Protein AF-A0A962QEW4-F1 (afdb_monomer_lite)

Foldseek 3Di:
DPPPLVPDPDDFQDFDDDDDPDTDTPVNLVVLLCVVLVVDPPDPDDDQPDPDPSVSVSNVSNSVD

Radius of gyration: 12.2 Å; chains: 1; bounding box: 30×16×34 Å

Sequence (65 aa):
MAASLALLTHTPGAPFAWAGQHIITREQFLEAVLHLSKNLPDKRFAVNLCNDRYWFTVAFAAALV

Secondary structure (DSSP, 8-state):
-----TT--SPTT-EEEEETTEEEEHHHHHHHHHHHHTTS-S-S-------SHHHHHHHHHHTT-

pLDDT: mean 87.26, std 14.05, range [36.41, 96.75]

Structure (mmCIF, N/CA/C/O backbone):
data_AF-A0A962QEW4-F1
#
_entry.id   AF-A0A962QEW4-F1
#
loop_
_atom_site.group_PDB
_atom_site.id
_atom_site.type_symbol
_atom_site.label_atom_id
_atom_site.label_alt_id
_atom_site.label_comp_id
_atom_site.label_asym_id
_atom_site.label_entity_id
_atom_site.label_seq_id
_atom_site.pdbx_PDB_ins_code
_atom_site.Cartn_x
_atom_site.Cartn_y
_atom_site.Cartn_z
_atom_site.occupancy
_atom_site.B_iso_or_equiv
_atom_site.auth_seq_id
_atom_site.auth_comp_id
_atom_site.auth_asym_id
_atom_site.auth_atom_id
_atom_site.pdbx_PDB_model_num
ATOM 1 N N . MET A 1 1 ? 15.949 2.159 12.814 1.00 36.41 1 MET A N 1
ATOM 2 C CA . MET A 1 1 ? 16.024 0.912 12.024 1.00 36.41 1 MET A CA 1
ATOM 3 C C . MET A 1 1 ? 14.832 0.899 11.089 1.00 36.41 1 MET A C 1
ATOM 5 O O . MET A 1 1 ? 13.716 0.848 11.584 1.00 36.41 1 MET A O 1
ATOM 9 N N . ALA A 1 2 ? 15.034 1.048 9.779 1.00 42.47 2 ALA A N 1
ATOM 10 C CA . ALA A 1 2 ? 13.936 0.887 8.832 1.00 42.47 2 ALA A CA 1
ATOM 11 C C . ALA A 1 2 ? 13.555 -0.596 8.835 1.00 42.47 2 ALA A C 1
ATOM 13 O O . ALA A 1 2 ? 14.385 -1.434 8.485 1.00 42.47 2 ALA A O 1
ATOM 14 N N . ALA A 1 3 ? 12.353 -0.921 9.311 1.00 50.66 3 ALA A N 1
ATOM 15 C CA . ALA A 1 3 ? 11.820 -2.267 9.194 1.00 50.66 3 ALA A CA 1
ATOM 16 C C . ALA A 1 3 ? 11.905 -2.666 7.716 1.00 50.66 3 ALA A C 1
ATOM 18 O O . ALA A 1 3 ? 11.425 -1.935 6.847 1.00 50.66 3 ALA A O 1
ATOM 19 N N . SER A 1 4 ? 12.572 -3.781 7.415 1.00 51.84 4 SER A N 1
ATOM 20 C CA . SER A 1 4 ? 12.523 -4.353 6.077 1.00 51.84 4 SER A CA 1
ATOM 21 C C . SER A 1 4 ? 11.070 -4.736 5.824 1.00 51.84 4 SER A C 1
ATOM 23 O O . SER A 1 4 ? 10.590 -5.739 6.351 1.00 51.84 4 SER A O 1
ATOM 25 N N . LEU A 1 5 ? 10.346 -3.900 5.082 1.00 56.34 5 LEU A N 1
ATOM 26 C CA . LEU A 1 5 ? 9.002 -4.206 4.614 1.00 56.34 5 LEU A CA 1
ATOM 27 C C . LEU A 1 5 ? 9.126 -5.443 3.722 1.00 56.34 5 LEU A C 1
ATOM 29 O O . LEU A 1 5 ? 9.492 -5.335 2.554 1.00 56.34 5 LEU A O 1
ATOM 33 N N . ALA A 1 6 ? 8.864 -6.621 4.295 1.00 5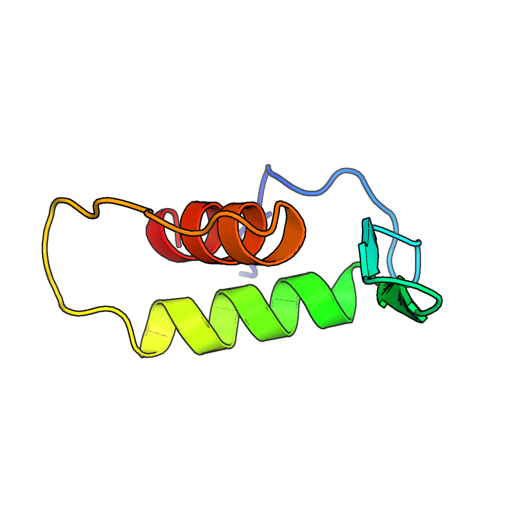8.53 6 ALA A N 1
ATOM 34 C CA . ALA A 1 6 ? 9.055 -7.931 3.665 1.00 58.53 6 ALA A CA 1
ATOM 35 C C . ALA A 1 6 ? 8.217 -8.136 2.386 1.00 58.53 6 ALA A C 1
ATOM 37 O O . ALA A 1 6 ? 8.340 -9.153 1.713 1.00 58.53 6 ALA A O 1
ATOM 38 N N . LEU A 1 7 ? 7.377 -7.160 2.040 1.00 58.84 7 LEU A N 1
ATOM 39 C CA . LEU A 1 7 ? 6.504 -7.155 0.874 1.00 58.84 7 LEU A CA 1
ATOM 40 C C . LEU A 1 7 ? 7.166 -6.614 -0.404 1.00 58.84 7 LEU A C 1
ATOM 42 O O . LEU A 1 7 ? 6.538 -6.660 -1.456 1.00 58.84 7 LEU A O 1
ATOM 46 N N . LEU A 1 8 ? 8.403 -6.099 -0.354 1.00 66.44 8 LEU A N 1
ATOM 47 C CA . LEU A 1 8 ? 9.060 -5.520 -1.533 1.00 66.44 8 LEU A CA 1
ATOM 48 C C . LEU A 1 8 ? 10.374 -6.217 -1.878 1.00 66.44 8 LEU A C 1
ATOM 50 O O . LEU A 1 8 ? 11.401 -5.979 -1.248 1.00 66.44 8 LEU A O 1
ATOM 54 N N . THR A 1 9 ? 10.346 -7.008 -2.950 1.00 74.38 9 THR A N 1
ATOM 55 C CA . THR A 1 9 ? 11.538 -7.573 -3.609 1.00 74.38 9 THR A CA 1
ATOM 56 C C . THR A 1 9 ? 12.107 -6.659 -4.701 1.00 74.38 9 THR A C 1
ATOM 58 O O . THR A 1 9 ? 13.198 -6.906 -5.209 1.00 74.38 9 THR A O 1
ATOM 61 N N . HIS A 1 10 ? 11.382 -5.597 -5.066 1.00 79.06 10 HIS A N 1
ATOM 62 C CA . HIS A 1 10 ? 11.782 -4.639 -6.094 1.00 79.06 10 HIS A CA 1
ATOM 63 C C . HIS A 1 10 ? 12.971 -3.783 -5.638 1.00 79.06 10 HIS A C 1
ATOM 65 O O . HIS A 1 10 ? 13.036 -3.348 -4.484 1.00 79.06 10 HIS A O 1
ATOM 71 N N . THR A 1 11 ? 13.890 -3.492 -6.560 1.00 82.25 11 THR A N 1
ATOM 72 C CA . THR A 1 11 ? 14.968 -2.524 -6.327 1.00 82.25 11 THR A CA 1
ATOM 73 C C . THR A 1 11 ? 14.413 -1.097 -6.272 1.00 82.25 11 THR A C 1
ATOM 75 O O . THR A 1 11 ? 13.352 -0.831 -6.847 1.00 82.25 11 THR A O 1
ATOM 78 N N . PRO A 1 12 ? 15.106 -0.150 -5.618 1.00 80.56 12 PRO A N 1
ATOM 79 C CA . PRO A 1 12 ? 14.721 1.255 -5.675 1.00 80.56 12 PRO A CA 1
ATOM 80 C C . PRO A 1 12 ? 14.572 1.766 -7.112 1.00 80.56 12 PRO A C 1
ATOM 82 O O . PRO A 1 12 ? 15.360 1.396 -7.983 1.00 80.56 12 PRO A O 1
ATOM 85 N N . GLY A 1 13 ? 13.541 2.569 -7.369 1.00 81.06 13 GLY A N 1
ATOM 86 C CA . GLY A 1 13 ? 13.207 3.100 -8.693 1.00 81.06 13 GLY A CA 1
ATOM 87 C C . GLY A 1 13 ? 12.576 2.093 -9.659 1.00 81.06 13 GLY A C 1
ATOM 88 O O . GLY A 1 13 ? 12.141 2.485 -10.741 1.00 81.06 13 GLY A O 1
ATOM 89 N N . ALA A 1 14 ? 12.491 0.808 -9.299 1.00 88.12 14 ALA A N 1
ATOM 90 C CA . ALA A 1 14 ? 11.858 -0.180 -10.161 1.00 88.12 14 ALA A CA 1
ATOM 91 C C . ALA A 1 14 ? 10.337 0.052 -10.253 1.00 88.12 14 ALA A C 1
ATOM 93 O O . ALA A 1 14 ? 9.710 0.448 -9.260 1.00 88.12 14 ALA A O 1
ATOM 94 N N . PRO A 1 15 ? 9.724 -0.247 -11.415 1.00 90.94 15 PRO A N 1
ATOM 95 C CA . PRO A 1 15 ? 8.276 -0.331 -11.541 1.00 90.94 15 PRO A CA 1
ATOM 96 C C . PRO A 1 15 ? 7.699 -1.312 -10.516 1.00 90.94 15 PRO A C 1
ATOM 98 O O . PRO A 1 15 ? 8.151 -2.454 -10.417 1.00 90.94 15 PRO A O 1
ATOM 101 N N . PHE A 1 16 ? 6.696 -0.857 -9.772 1.00 90.12 16 PHE A N 1
ATOM 102 C CA . PHE A 1 16 ? 5.912 -1.670 -8.848 1.00 90.12 16 PHE A CA 1
ATOM 103 C C . PHE A 1 16 ? 4.547 -2.020 -9.449 1.00 90.12 16 PHE A C 1
ATOM 105 O O . PHE A 1 16 ? 4.142 -3.180 -9.436 1.00 90.12 16 PHE A O 1
ATOM 112 N N . ALA A 1 17 ? 3.843 -1.032 -10.010 1.00 91.88 17 ALA A N 1
ATOM 113 C CA . ALA A 1 17 ? 2.515 -1.220 -10.589 1.00 91.88 17 ALA A CA 1
ATOM 114 C C . ALA A 1 17 ? 2.271 -0.299 -11.791 1.00 91.88 17 ALA A C 1
ATOM 116 O O . ALA A 1 17 ? 3.029 0.635 -12.046 1.00 91.88 17 ALA A O 1
ATOM 117 N N . TRP A 1 18 ? 1.176 -0.557 -12.504 1.00 91.00 18 TRP A N 1
ATOM 118 C CA . TRP A 1 18 ? 0.655 0.303 -13.564 1.00 91.00 18 TRP A CA 1
ATOM 119 C C . TRP A 1 18 ? -0.714 0.841 -13.154 1.00 91.00 18 TRP A C 1
ATOM 121 O O . TRP A 1 18 ? -1.606 0.064 -12.817 1.00 91.00 18 TRP A O 1
ATOM 131 N N . ALA A 1 19 ? -0.883 2.159 -13.210 1.00 86.56 19 ALA A N 1
ATOM 132 C CA . ALA A 1 19 ? -2.154 2.844 -13.006 1.00 86.56 19 ALA A CA 1
ATOM 133 C C . ALA A 1 19 ? -2.557 3.517 -14.325 1.00 86.56 19 ALA A C 1
ATOM 135 O O . ALA A 1 19 ? -2.121 4.625 -14.648 1.00 86.56 19 ALA A O 1
ATOM 136 N N . GLY A 1 20 ? -3.329 2.802 -15.146 1.00 85.69 20 GLY A N 1
ATOM 137 C CA . GLY A 1 20 ? -3.579 3.204 -16.530 1.00 85.69 20 GLY A CA 1
ATOM 138 C C . GLY A 1 20 ? -2.275 3.237 -17.335 1.00 85.69 20 GLY A C 1
ATOM 139 O O . GLY A 1 20 ? -1.616 2.213 -17.485 1.00 85.69 20 GLY A O 1
ATOM 140 N N . GLN A 1 21 ? -1.899 4.416 -17.840 1.00 88.81 21 GLN A N 1
ATOM 141 C CA . GLN A 1 21 ? -0.649 4.625 -18.590 1.00 88.81 21 GLN A CA 1
ATOM 142 C C . GLN A 1 21 ? 0.537 5.056 -17.713 1.00 88.81 21 GLN A C 1
ATOM 144 O O . GLN A 1 21 ? 1.634 5.259 -18.230 1.00 88.81 21 GLN A O 1
ATOM 149 N N . HIS A 1 22 ? 0.336 5.218 -16.403 1.00 90.44 22 HIS A N 1
ATOM 150 C CA . HIS A 1 22 ? 1.388 5.665 -15.500 1.00 90.44 22 HIS A CA 1
ATOM 151 C C . HIS A 1 22 ? 2.059 4.484 -14.799 1.00 90.44 22 HIS A C 1
ATOM 153 O O . HIS A 1 22 ? 1.382 3.602 -14.265 1.00 90.44 22 HIS A O 1
ATOM 159 N N . ILE A 1 23 ? 3.392 4.486 -14.773 1.00 94.25 23 ILE A N 1
ATOM 160 C CA . ILE A 1 23 ? 4.171 3.566 -13.945 1.00 94.25 23 ILE A CA 1
ATOM 161 C C . ILE A 1 23 ? 4.203 4.127 -12.531 1.00 94.25 23 ILE A C 1
ATOM 163 O O . ILE A 1 23 ? 4.592 5.274 -12.327 1.00 94.25 23 ILE A O 1
ATOM 167 N N . ILE A 1 24 ? 3.839 3.295 -11.564 1.00 94.19 24 ILE A N 1
ATOM 168 C CA . ILE A 1 24 ? 4.067 3.564 -10.153 1.00 94.19 24 ILE A CA 1
ATOM 169 C C . ILE A 1 24 ? 5.370 2.888 -9.750 1.00 94.19 24 ILE A C 1
ATOM 171 O O . ILE A 1 24 ? 5.509 1.669 -9.896 1.00 94.19 24 ILE A O 1
ATOM 175 N N . THR A 1 25 ? 6.325 3.661 -9.243 1.00 93.06 25 THR A N 1
ATOM 176 C CA . THR A 1 25 ? 7.587 3.122 -8.728 1.00 93.06 25 THR A CA 1
ATOM 177 C C . THR A 1 25 ? 7.414 2.526 -7.333 1.00 93.06 25 THR A C 1
ATOM 179 O O . THR A 1 25 ? 6.444 2.795 -6.619 1.00 93.06 25 THR A O 1
ATOM 182 N N . ARG A 1 26 ? 8.401 1.736 -6.910 1.00 91.12 26 ARG A N 1
ATOM 183 C CA . ARG A 1 26 ? 8.508 1.235 -5.536 1.00 91.12 26 ARG A CA 1
ATOM 184 C C . ARG A 1 26 ? 8.383 2.349 -4.487 1.00 91.12 26 ARG A C 1
ATOM 186 O O . ARG A 1 26 ? 7.709 2.159 -3.479 1.00 91.12 26 ARG A O 1
ATOM 193 N N . GLU A 1 27 ? 9.033 3.488 -4.702 1.00 91.44 27 GLU A N 1
ATOM 194 C CA . GLU A 1 27 ? 9.045 4.612 -3.757 1.00 91.44 27 GLU A CA 1
ATOM 195 C C . GLU A 1 27 ? 7.669 5.265 -3.659 1.00 91.44 27 GLU A C 1
ATOM 197 O O . GLU A 1 27 ? 7.196 5.501 -2.553 1.00 91.44 27 GLU A O 1
ATOM 202 N N . GLN A 1 28 ? 7.002 5.478 -4.796 1.00 94.25 28 GLN A N 1
ATOM 203 C CA . GLN A 1 28 ? 5.648 6.036 -4.830 1.00 94.25 28 GLN A CA 1
ATOM 204 C C . GLN A 1 28 ? 4.641 5.112 -4.137 1.00 94.25 28 GLN A C 1
ATOM 206 O O . GLN A 1 28 ? 3.784 5.573 -3.385 1.00 94.25 28 GLN A O 1
ATOM 211 N N . PHE A 1 29 ? 4.769 3.798 -4.341 1.00 93.38 29 PHE A N 1
ATOM 212 C CA . PHE A 1 29 ? 3.961 2.820 -3.620 1.00 93.38 29 PHE A CA 1
ATOM 213 C C . PHE A 1 29 ? 4.203 2.894 -2.105 1.00 93.38 29 PHE A C 1
ATOM 215 O O . PHE A 1 29 ? 3.250 2.977 -1.332 1.00 93.38 29 PHE A O 1
ATOM 222 N N . LEU A 1 30 ? 5.468 2.909 -1.672 1.00 92.69 30 LEU A N 1
ATOM 223 C CA . LEU A 1 30 ? 5.830 3.008 -0.256 1.00 92.69 30 LEU A CA 1
ATOM 224 C C . LEU A 1 30 ? 5.339 4.300 0.395 1.00 92.69 30 LEU A C 1
ATOM 226 O O . LEU A 1 30 ? 4.849 4.270 1.523 1.00 92.69 30 LEU A O 1
ATOM 230 N N . GLU A 1 31 ? 5.456 5.423 -0.308 1.00 94.12 31 GLU A N 1
ATOM 231 C CA . GLU A 1 31 ? 4.953 6.715 0.148 1.00 94.12 31 GLU A CA 1
ATOM 232 C C . GLU A 1 31 ? 3.435 6.672 0.350 1.00 94.12 31 GLU A C 1
ATOM 234 O O . GLU A 1 31 ? 2.950 7.052 1.416 1.00 94.12 31 GLU A O 1
ATOM 239 N N . ALA A 1 32 ? 2.690 6.125 -0.616 1.00 95.56 32 ALA A N 1
ATOM 240 C CA . ALA A 1 32 ? 1.241 5.969 -0.509 1.00 95.56 32 ALA A CA 1
ATOM 241 C C . ALA A 1 32 ? 0.834 5.057 0.663 1.00 95.56 32 ALA A C 1
ATOM 243 O O . ALA A 1 32 ? -0.087 5.392 1.410 1.00 95.56 32 ALA A O 1
ATOM 244 N N . VAL A 1 33 ? 1.541 3.938 0.863 1.00 95.31 33 VAL A N 1
ATOM 245 C CA . VAL A 1 33 ? 1.317 3.007 1.983 1.00 95.31 33 VAL A CA 1
ATOM 246 C C . VAL A 1 33 ? 1.528 3.699 3.328 1.00 95.31 33 VAL A C 1
ATOM 248 O O . VAL A 1 33 ? 0.647 3.651 4.183 1.00 95.31 33 VAL A O 1
ATOM 251 N N . LEU A 1 34 ? 2.666 4.376 3.508 1.00 95.12 34 LEU A N 1
ATOM 252 C CA . LEU A 1 34 ? 2.998 5.073 4.754 1.00 95.12 34 LEU A CA 1
ATOM 253 C C . LEU A 1 34 ? 2.083 6.269 5.018 1.00 95.12 34 LEU A C 1
ATOM 255 O O . LEU A 1 34 ? 1.824 6.610 6.172 1.00 95.12 34 LEU A O 1
ATOM 259 N N . HIS A 1 35 ? 1.620 6.942 3.966 1.00 96.75 35 HIS A N 1
ATOM 260 C CA . HIS A 1 35 ? 0.646 8.013 4.102 1.00 96.75 35 HIS A CA 1
ATOM 261 C C . HIS A 1 35 ? -0.704 7.462 4.570 1.00 96.75 35 HIS A C 1
ATOM 263 O O . HIS A 1 35 ? -1.307 8.011 5.490 1.00 96.75 35 HIS A O 1
ATOM 269 N N . LEU A 1 36 ? -1.182 6.369 3.971 1.00 96.62 36 LEU A N 1
ATOM 270 C CA . LEU A 1 36 ? -2.459 5.777 4.350 1.00 96.62 36 LEU A CA 1
ATOM 271 C C . LEU A 1 36 ? -2.416 5.159 5.751 1.00 96.62 36 LEU A C 1
ATOM 273 O O . LEU A 1 36 ? -3.348 5.397 6.512 1.00 96.62 36 LEU A O 1
ATOM 277 N N . SER A 1 37 ? -1.351 4.440 6.124 1.00 95.12 37 SER A N 1
ATOM 278 C CA . SER A 1 37 ? -1.268 3.778 7.437 1.00 95.12 37 SER A CA 1
ATOM 279 C C . SER A 1 37 ? -1.405 4.768 8.596 1.00 95.12 37 SER A C 1
ATOM 281 O O . SER A 1 37 ? -2.131 4.510 9.550 1.00 95.12 37 SER A O 1
ATOM 283 N N . LYS A 1 38 ? -0.819 5.966 8.465 1.00 95.81 38 LYS A N 1
ATOM 284 C CA . LYS A 1 38 ? -0.949 7.057 9.449 1.00 95.81 38 LYS A CA 1
ATOM 285 C C . LYS A 1 38 ? -2.370 7.606 9.593 1.00 95.81 38 LYS A C 1
ATOM 287 O O . LYS A 1 38 ? -2.666 8.242 10.598 1.00 95.81 38 LYS A O 1
ATOM 292 N N . ASN A 1 39 ? -3.216 7.412 8.585 1.00 95.94 39 ASN A N 1
ATOM 293 C CA . ASN A 1 39 ? -4.587 7.914 8.543 1.00 95.94 39 ASN A CA 1
ATOM 294 C C . ASN A 1 39 ? -5.632 6.815 8.800 1.00 95.94 39 ASN A C 1
ATOM 296 O O . ASN A 1 39 ? -6.830 7.108 8.814 1.00 95.94 39 ASN A O 1
ATOM 300 N N . LEU A 1 40 ? -5.215 5.556 8.986 1.00 94.00 40 LEU A N 1
ATOM 301 C CA . LEU A 1 40 ? -6.142 4.485 9.327 1.00 94.00 40 LEU A CA 1
ATOM 302 C C . LEU A 1 40 ? -6.677 4.680 10.756 1.00 94.00 40 LEU A C 1
ATOM 304 O O . LEU A 1 40 ? -5.922 5.048 11.657 1.00 94.00 40 LEU A O 1
ATOM 308 N N . PRO A 1 41 ? -7.976 4.423 10.996 1.00 93.56 41 PRO A N 1
ATOM 309 C CA . PRO A 1 41 ? -8.512 4.391 12.349 1.00 93.56 41 PRO A CA 1
ATOM 310 C C . PRO A 1 41 ? -7.807 3.325 13.190 1.00 93.56 41 PRO A C 1
ATOM 312 O O . PRO A 1 41 ? -7.551 2.228 12.696 1.00 93.56 41 PRO A O 1
ATOM 315 N N . ASP A 1 42 ? -7.596 3.605 14.477 1.00 92.81 42 ASP A N 1
ATOM 316 C CA . ASP A 1 42 ? -7.065 2.625 15.431 1.00 92.81 42 ASP A CA 1
ATOM 317 C C . ASP A 1 42 ? -8.112 1.531 15.719 1.00 92.81 42 ASP A C 1
ATOM 319 O O . ASP A 1 42 ? -8.928 1.604 16.648 1.00 92.81 42 ASP A O 1
ATOM 323 N N . LYS A 1 43 ? -8.180 0.554 14.811 1.00 94.75 43 LYS A N 1
ATOM 324 C CA . LYS A 1 43 ? -9.109 -0.575 14.815 1.00 94.75 43 LYS A CA 1
ATOM 325 C C . LYS A 1 43 ? -8.368 -1.837 14.407 1.00 94.75 43 LYS A C 1
ATOM 327 O O . LYS A 1 43 ? -7.593 -1.856 13.462 1.00 94.75 43 LYS A O 1
ATOM 332 N N . ARG A 1 44 ? -8.696 -2.935 15.088 1.00 91.88 44 ARG A N 1
ATOM 333 C CA . ARG A 1 44 ? -8.067 -4.245 14.871 1.00 91.88 44 ARG A CA 1
ATOM 334 C C . ARG A 1 44 ? -8.345 -4.853 13.492 1.00 91.88 44 ARG A C 1
ATOM 336 O O . ARG A 1 44 ? -7.558 -5.668 13.024 1.00 91.88 44 ARG A O 1
ATOM 343 N N . PHE A 1 45 ? -9.482 -4.528 12.883 1.00 94.44 45 PHE A N 1
ATOM 344 C CA . PHE A 1 45 ? -9.928 -5.139 11.634 1.00 94.44 45 PHE A CA 1
ATOM 345 C C . PHE A 1 45 ? -10.270 -4.067 10.607 1.00 94.44 45 PHE A C 1
ATOM 347 O O . PHE A 1 45 ? -10.912 -3.070 10.939 1.00 94.44 45 PHE A O 1
ATOM 354 N N . ALA A 1 46 ? -9.894 -4.322 9.356 1.00 93.50 46 ALA A N 1
ATOM 355 C CA . ALA A 1 46 ? -10.233 -3.502 8.206 1.00 93.50 46 ALA A CA 1
ATOM 356 C C . ALA A 1 46 ? -10.865 -4.380 7.120 1.00 93.50 46 ALA A C 1
ATOM 358 O O . ALA A 1 46 ? -10.427 -5.507 6.887 1.00 93.50 46 ALA A O 1
ATOM 359 N N . VAL A 1 47 ? -11.885 -3.850 6.446 1.00 95.25 47 VAL A N 1
ATOM 360 C CA . VAL A 1 47 ? -12.448 -4.452 5.234 1.00 95.25 47 VAL A CA 1
ATOM 361 C C . VAL A 1 47 ? -12.057 -3.563 4.063 1.00 95.25 47 VAL A C 1
ATOM 363 O O . VAL A 1 47 ? -12.417 -2.389 4.021 1.00 95.25 47 VAL A O 1
ATOM 366 N N . ASN A 1 48 ? -11.305 -4.122 3.120 1.00 95.19 48 ASN A N 1
ATOM 367 C CA . ASN A 1 48 ? -10.853 -3.415 1.930 1.00 95.19 48 ASN A CA 1
ATOM 368 C C . ASN A 1 48 ? -11.834 -3.667 0.775 1.00 95.19 48 ASN A C 1
ATOM 370 O O . ASN A 1 48 ? -11.920 -4.785 0.272 1.00 95.19 48 ASN A O 1
ATOM 374 N N . LEU A 1 49 ? -12.584 -2.634 0.382 1.00 96.12 49 LEU A N 1
ATOM 375 C CA . LEU A 1 49 ? -13.601 -2.689 -0.681 1.00 96.12 49 LEU A CA 1
ATOM 376 C C . LEU A 1 49 ? -13.123 -2.048 -1.996 1.00 96.12 49 LEU A C 1
ATOM 378 O O . LEU A 1 49 ? -13.931 -1.739 -2.872 1.00 96.12 49 LEU A O 1
ATOM 382 N N . CYS A 1 50 ? -11.819 -1.795 -2.136 1.00 96.12 50 CYS A N 1
ATOM 383 C CA . CYS A 1 50 ? -11.264 -1.215 -3.351 1.00 96.12 50 CYS A CA 1
ATOM 384 C C . CYS A 1 50 ? -11.411 -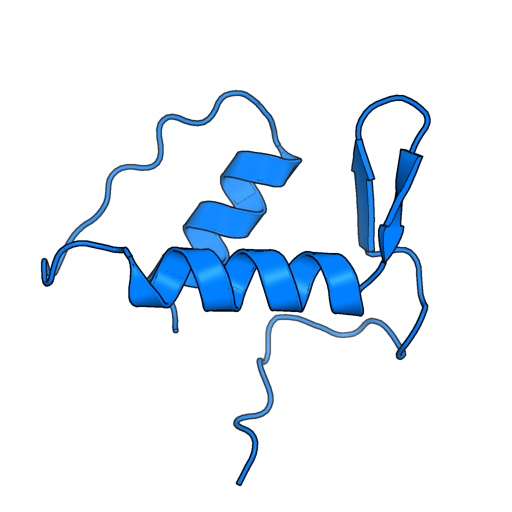2.183 -4.535 1.00 96.12 50 CYS A C 1
ATOM 386 O O . CYS A 1 50 ? -10.904 -3.301 -4.501 1.00 96.12 50 CY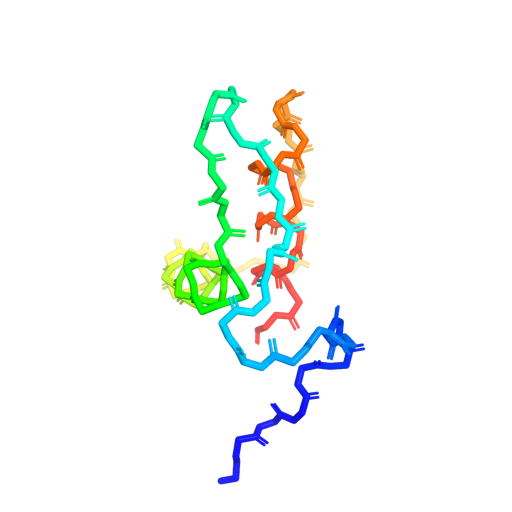S A O 1
ATOM 388 N N . ASN A 1 51 ? -12.053 -1.720 -5.611 1.00 94.94 51 ASN A N 1
ATOM 389 C CA . ASN A 1 51 ? -12.136 -2.454 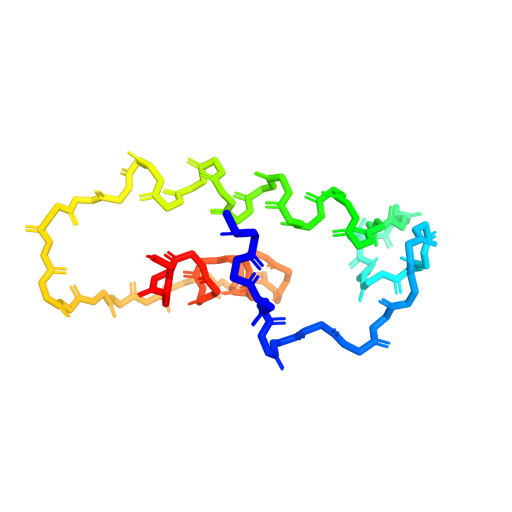-6.881 1.00 94.94 51 ASN A CA 1
ATOM 390 C C . ASN A 1 51 ? -10.888 -2.262 -7.757 1.00 94.94 51 ASN A C 1
ATOM 392 O O . ASN A 1 51 ? -10.574 -3.098 -8.604 1.00 94.94 51 ASN A O 1
ATOM 396 N N . ASP A 1 52 ? -10.179 -1.149 -7.564 1.00 94.00 52 ASP A N 1
ATOM 397 C CA . ASP A 1 52 ? -8.907 -0.898 -8.224 1.00 94.00 52 ASP A CA 1
ATOM 398 C C . ASP A 1 52 ? -7.793 -1.706 -7.543 1.00 94.00 52 ASP A C 1
ATOM 400 O O . ASP A 1 52 ? -7.612 -1.638 -6.326 1.00 94.00 52 ASP A O 1
ATOM 404 N N . ARG A 1 53 ? -7.042 -2.481 -8.333 1.00 92.19 53 ARG A N 1
ATOM 405 C CA . ARG A 1 53 ? -6.028 -3.418 -7.821 1.00 92.19 53 ARG A CA 1
ATOM 406 C C . ARG A 1 53 ? -4.845 -2.708 -7.171 1.00 92.19 53 ARG A C 1
ATOM 408 O O . ARG A 1 53 ? -4.270 -3.238 -6.219 1.00 92.19 53 ARG A O 1
ATOM 415 N N . TYR A 1 54 ? -4.475 -1.531 -7.674 1.00 93.88 54 TYR A N 1
ATOM 416 C CA . TYR A 1 54 ? -3.395 -0.748 -7.092 1.00 93.88 54 TYR A CA 1
ATOM 417 C C . TYR A 1 54 ? -3.824 -0.205 -5.727 1.00 93.88 54 TYR A C 1
ATOM 419 O O . TYR A 1 54 ? -3.146 -0.464 -4.732 1.00 93.88 54 TYR A O 1
ATOM 427 N N . TRP A 1 55 ? -4.996 0.431 -5.641 1.00 95.38 55 TRP A N 1
ATOM 428 C CA . TRP A 1 55 ? -5.511 0.946 -4.367 1.00 95.38 55 TRP A CA 1
ATOM 429 C C . TRP A 1 55 ? -5.820 -0.154 -3.355 1.00 95.38 55 TRP A C 1
ATOM 431 O O . TRP A 1 55 ? -5.524 0.012 -2.172 1.00 95.38 55 TRP A O 1
ATOM 441 N N . PHE A 1 56 ? -6.320 -1.305 -3.812 1.00 95.50 56 PHE A N 1
ATOM 442 C CA . PHE A 1 56 ? -6.461 -2.485 -2.966 1.00 95.50 56 PHE A CA 1
ATOM 443 C C . PHE A 1 56 ? -5.117 -2.867 -2.334 1.00 95.50 56 PHE A C 1
ATOM 445 O O . PHE A 1 56 ? -5.037 -3.045 -1.120 1.00 95.50 56 PHE A O 1
ATOM 452 N N . THR A 1 57 ? -4.053 -2.943 -3.137 1.00 94.19 57 THR A N 1
ATOM 453 C CA . THR A 1 57 ? -2.715 -3.337 -2.671 1.00 94.19 57 THR A CA 1
ATOM 454 C C . THR A 1 57 ? -2.126 -2.315 -1.697 1.00 94.19 57 THR A C 1
ATOM 456 O O . THR A 1 57 ? -1.561 -2.705 -0.677 1.00 94.19 57 THR A O 1
ATOM 459 N N . VAL A 1 58 ? -2.304 -1.014 -1.961 1.00 95.38 58 VAL A N 1
ATOM 460 C CA . VAL A 1 58 ? -1.885 0.065 -1.049 1.00 95.38 58 VAL A CA 1
ATOM 461 C C . VAL A 1 58 ? -2.596 -0.051 0.299 1.00 95.38 58 VAL A C 1
ATOM 463 O O . VAL A 1 58 ? -1.935 -0.055 1.333 1.00 95.38 58 VAL A O 1
ATOM 466 N N . ALA A 1 59 ? -3.924 -0.194 0.303 1.00 96.12 59 ALA A N 1
ATOM 467 C CA . ALA A 1 59 ? -4.701 -0.309 1.536 1.00 96.12 59 ALA A CA 1
ATOM 468 C C . ALA A 1 59 ? -4.405 -1.601 2.309 1.00 96.12 59 ALA A C 1
ATOM 470 O O . ALA A 1 59 ? -4.318 -1.574 3.535 1.00 96.12 59 ALA A O 1
ATOM 471 N N . PHE A 1 60 ? -4.187 -2.714 1.606 1.00 94.75 60 PHE A N 1
ATOM 472 C CA . PHE A 1 60 ? -3.751 -3.964 2.222 1.00 94.75 60 PHE A CA 1
ATOM 473 C C . PHE A 1 60 ? -2.393 -3.806 2.916 1.00 94.75 60 PHE A C 1
ATOM 475 O O . PHE A 1 60 ? -2.268 -4.149 4.086 1.00 94.75 60 PHE A O 1
ATOM 482 N N . ALA A 1 61 ? -1.395 -3.244 2.229 1.00 94.44 61 ALA A N 1
ATOM 483 C CA . ALA A 1 61 ? -0.075 -3.032 2.811 1.00 94.44 61 ALA A CA 1
ATOM 484 C C . ALA A 1 61 ? -0.107 -2.019 3.967 1.00 94.44 61 ALA A C 1
ATOM 486 O O . ALA A 1 61 ? 0.539 -2.249 4.983 1.00 94.44 61 ALA A O 1
ATOM 487 N N . ALA A 1 62 ? -0.891 -0.943 3.854 1.00 94.88 62 ALA A N 1
ATOM 488 C CA . ALA A 1 62 ? -1.044 0.057 4.910 1.00 94.88 62 ALA A CA 1
ATOM 489 C C . ALA A 1 62 ? -1.640 -0.521 6.201 1.00 94.88 62 ALA A C 1
ATOM 491 O O . ALA A 1 62 ? -1.260 -0.084 7.278 1.00 94.88 62 ALA A O 1
ATOM 492 N N . ALA A 1 63 ? -2.531 -1.512 6.104 1.00 94.44 63 ALA A N 1
ATOM 493 C CA . ALA A 1 63 ? -3.112 -2.186 7.265 1.00 94.44 63 ALA A CA 1
ATOM 494 C C . ALA A 1 63 ? -2.143 -3.153 7.981 1.00 94.44 63 ALA A C 1
ATOM 496 O O . ALA A 1 63 ? -2.477 -3.664 9.048 1.00 94.44 63 ALA A O 1
ATOM 497 N N . LEU A 1 64 ? -0.975 -3.439 7.392 1.00 90.25 64 LEU A N 1
ATOM 498 C CA . LEU A 1 64 ? 0.058 -4.316 7.960 1.00 90.25 64 LEU A CA 1
ATOM 499 C C . LEU A 1 64 ? 1.222 -3.548 8.608 1.00 90.25 64 LEU A C 1
ATOM 501 O O . LEU A 1 64 ? 2.110 -4.185 9.179 1.00 90.25 64 LEU A O 1
ATOM 505 N N . VAL A 1 65 ? 1.247 -2.219 8.468 1.00 87.00 65 VAL A N 1
ATOM 506 C CA . VAL A 1 65 ? 2.282 -1.313 8.996 1.00 87.00 65 VAL A CA 1
ATOM 507 C C . VAL A 1 65 ? 1.801 -0.687 10.292 1.00 87.00 65 VA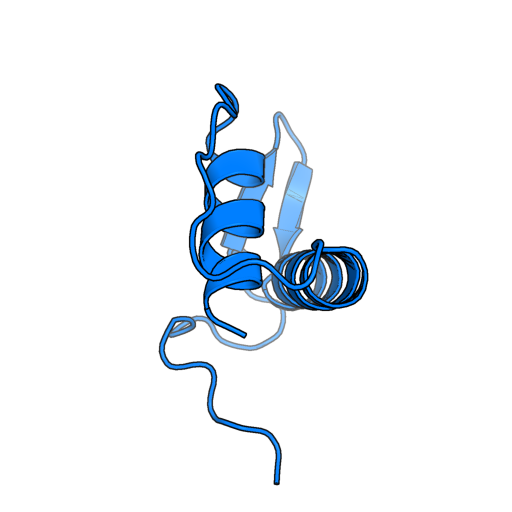L A C 1
ATOM 509 O O . VAL A 1 65 ? 2.595 -0.706 11.257 1.00 87.00 6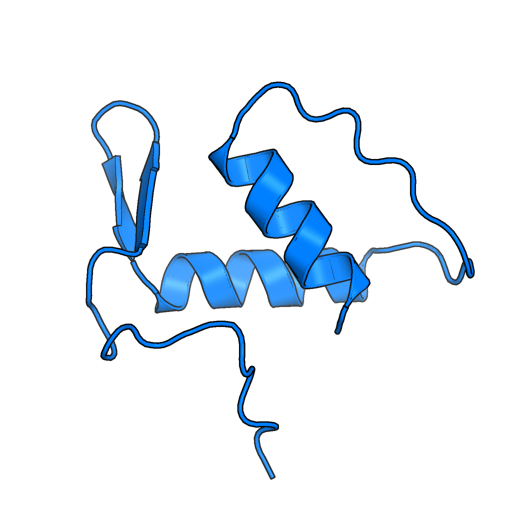5 VAL A O 1
#